Protein AF-A0A8K2A6U0-F1 (afdb_monomer_lite)

Radius of gyration: 27.04 Å; chains: 1; bounding box: 65×40×65 Å

Organism: NCBI:txid2781853

Sequence (144 aa):
MDYPYTASDVQAILGRALAQQHHNEFSEAQLGEMAQELGIGPANLEQAKCDWLAEQQEAELRRSFDRKQRQDFKSHWITYMIVNAFLVGLNIVTPDSHPWSLYPLLGWGMVVMLDAAATFKWIDHDDYQKAFKKWKKKHKRLQD

InterPro domains:
  IPR025698 2TM domain [PF13239] (63-140)

Secondary structure (DSSP, 8-state):
------HHHHHHHHHHHHHHSS-----HHHHHHHHHHTT--HHHHHHHHHHHHHHHHHHHHHHHHHHHHHHHHHHHHHHHHHHHHHHHHHHHHSTT--STTHHHHHHHHHHHHHHHHHHTTSS-SHHHHHHHHHHHHHHHTT--

Foldseek 3Di:
DDDDQDPVNVVVVVVVVQVPDPCVDDDPVNVVVVCVVVVNDPVNVVVVVVVVVVVVVVVVLLVVVVVVVVVVVVVVVVVVVVVLVVLVVVQVPDPPRDPPSVVCCVVVVVVVVVVVCVVVPVPDPPVSVVVSVVVVVVVVVVVD

pLDDT: mean 70.08, std 10.8, range [47.22, 86.81]

Structure (mmCIF, N/CA/C/O backbone):
data_AF-A0A8K2A6U0-F1
#
_entry.id   AF-A0A8K2A6U0-F1
#
loop_
_atom_site.group_PDB
_atom_site.id
_atom_site.type_symbol
_atom_site.label_atom_id
_atom_site.label_alt_id
_atom_site.label_comp_id
_atom_site.label_asym_id
_atom_site.label_entity_id
_atom_site.label_seq_id
_atom_site.pdbx_PDB_ins_code
_atom_site.Cartn_x
_atom_site.Cartn_y
_atom_site.Cartn_z
_atom_site.occupancy
_atom_site.B_iso_or_equiv
_atom_site.auth_seq_id
_atom_site.auth_comp_id
_atom_site.auth_asym_id
_atom_site.auth_atom_id
_atom_site.pdbx_PDB_model_num
ATOM 1 N N . MET A 1 1 ? -37.458 -22.691 8.674 1.00 49.22 1 MET A N 1
ATOM 2 C CA . MET A 1 1 ? -36.101 -22.811 9.239 1.00 49.22 1 MET A CA 1
ATOM 3 C C . MET A 1 1 ? -35.644 -21.401 9.543 1.00 49.22 1 MET A C 1
ATOM 5 O O . MET A 1 1 ? -35.546 -20.618 8.609 1.00 49.22 1 MET A O 1
ATOM 9 N N . ASP A 1 2 ? -35.507 -21.061 10.820 1.00 59.41 2 ASP A N 1
ATOM 10 C CA . ASP A 1 2 ? -35.029 -19.751 11.269 1.00 59.41 2 ASP A CA 1
ATOM 11 C C . ASP A 1 2 ? -33.502 -19.839 11.341 1.00 59.41 2 ASP A C 1
ATOM 13 O O . ASP A 1 2 ? -32.961 -20.564 12.177 1.00 59.41 2 ASP A O 1
ATOM 17 N N . TYR A 1 3 ? -32.810 -19.255 10.363 1.00 68.12 3 TYR A N 1
ATOM 18 C CA . TYR A 1 3 ? -31.352 -19.204 10.392 1.00 68.12 3 TYR A CA 1
ATOM 19 C C . TYR A 1 3 ? -30.947 -18.013 11.261 1.00 68.12 3 TYR A C 1
ATOM 21 O O . TYR A 1 3 ? -31.302 -16.886 10.910 1.00 68.12 3 TYR A O 1
ATOM 29 N N . PRO A 1 4 ? -30.211 -18.220 12.367 1.00 82.62 4 PRO A N 1
ATOM 30 C CA . PRO A 1 4 ? -29.736 -17.107 13.170 1.00 82.62 4 PRO A CA 1
ATOM 31 C C . PRO A 1 4 ? -28.731 -16.300 12.342 1.00 82.62 4 PRO A C 1
ATOM 33 O O . PRO A 1 4 ? -27.669 -16.804 11.976 1.00 82.62 4 PRO A O 1
ATOM 36 N N . TYR A 1 5 ? -29.072 -15.051 12.031 1.00 80.50 5 TYR A N 1
ATOM 37 C CA . TYR A 1 5 ? -28.149 -14.119 11.391 1.00 80.50 5 TYR A CA 1
ATOM 38 C C . TYR A 1 5 ? -27.072 -13.699 12.391 1.00 80.50 5 TYR A C 1
ATOM 40 O O . TYR A 1 5 ? -27.381 -13.287 13.512 1.00 80.50 5 TYR A O 1
ATOM 48 N N . THR A 1 6 ? -25.802 -13.786 11.994 1.00 85.56 6 THR A N 1
ATOM 49 C CA . THR A 1 6 ? -24.712 -13.259 12.822 1.00 85.56 6 THR A CA 1
ATOM 50 C C . THR A 1 6 ? -24.653 -11.736 12.723 1.00 85.56 6 THR A C 1
ATOM 52 O O . THR A 1 6 ? -25.104 -11.145 11.741 1.00 85.56 6 THR A O 1
ATOM 55 N N . ALA A 1 7 ? -24.047 -11.079 13.714 1.00 78.62 7 ALA A N 1
ATOM 56 C CA . ALA A 1 7 ? -23.839 -9.629 13.687 1.00 78.62 7 ALA A CA 1
ATOM 57 C C . ALA A 1 7 ? -23.116 -9.163 12.403 1.00 78.62 7 ALA A C 1
ATOM 59 O O . ALA A 1 7 ? -23.466 -8.133 11.827 1.00 78.62 7 ALA A O 1
ATOM 60 N N . SER A 1 8 ? -22.168 -9.966 11.909 1.00 81.06 8 SER A N 1
ATOM 61 C CA . SER A 1 8 ? -21.471 -9.756 10.635 1.00 81.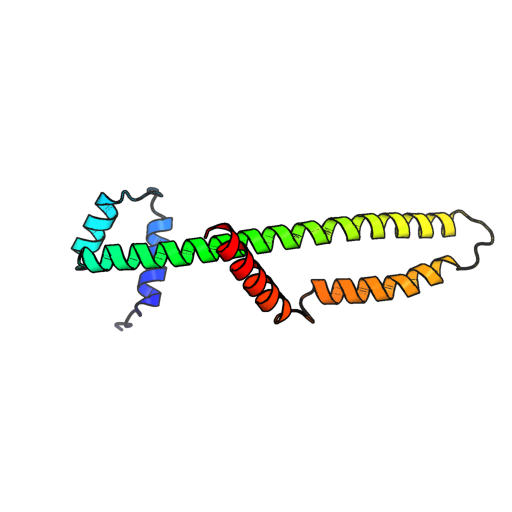06 8 SER A CA 1
ATOM 62 C C . SER A 1 8 ? -22.393 -9.830 9.415 1.00 81.06 8 SER A C 1
ATOM 64 O O . SER A 1 8 ? -22.266 -9.013 8.501 1.00 81.06 8 SER A O 1
ATOM 66 N N . ASP A 1 9 ? -23.340 -10.770 9.398 1.00 84.62 9 ASP A N 1
ATOM 67 C CA . ASP A 1 9 ? -24.291 -10.910 8.291 1.00 84.62 9 ASP A CA 1
ATOM 68 C C . ASP A 1 9 ? -25.257 -9.724 8.249 1.00 84.62 9 ASP A C 1
ATOM 70 O O . ASP A 1 9 ? -25.498 -9.156 7.183 1.00 84.62 9 ASP A O 1
ATOM 74 N N . VAL A 1 10 ? -25.753 -9.299 9.417 1.00 84.44 10 VAL A N 1
ATOM 75 C CA . VAL A 1 10 ? -26.652 -8.143 9.546 1.00 84.44 10 VAL A CA 1
ATOM 76 C C . VAL A 1 10 ? -25.976 -6.873 9.033 1.00 84.44 10 VAL A C 1
ATOM 78 O O . VAL A 1 10 ? -26.559 -6.155 8.220 1.00 84.44 10 VAL A O 1
ATOM 81 N N . GLN A 1 11 ? -24.727 -6.623 9.432 1.00 79.88 11 GLN A N 1
ATOM 82 C CA . GLN A 1 11 ? -23.966 -5.462 8.971 1.00 79.88 11 GLN A CA 1
ATOM 83 C C . GLN A 1 11 ? -23.760 -5.478 7.448 1.00 79.88 11 GLN A C 1
ATOM 85 O O . GLN A 1 11 ? -23.935 -4.453 6.788 1.00 79.88 11 GLN A O 1
ATOM 90 N N . ALA A 1 12 ? -23.418 -6.634 6.871 1.00 82.38 12 ALA A N 1
ATOM 91 C CA . ALA A 1 12 ? -23.195 -6.767 5.432 1.00 82.38 12 ALA A CA 1
ATOM 92 C C . ALA A 1 12 ? -24.481 -6.568 4.612 1.00 82.38 12 ALA A C 1
ATOM 94 O O . ALA A 1 12 ? -24.442 -5.972 3.532 1.00 82.38 12 ALA A O 1
ATOM 95 N N . ILE A 1 13 ? -25.617 -7.063 5.111 1.00 86.00 13 ILE A N 1
ATOM 96 C CA . ILE A 1 13 ? -26.927 -6.899 4.471 1.00 86.00 13 ILE A CA 1
ATOM 97 C C . ILE A 1 13 ? -27.371 -5.436 4.552 1.00 86.00 13 ILE A C 1
ATOM 99 O O . ILE A 1 13 ? -27.715 -4.852 3.523 1.00 86.00 13 ILE A O 1
ATOM 103 N N . LEU A 1 14 ? -27.293 -4.826 5.739 1.00 82.88 14 LEU A N 1
ATOM 104 C CA . LEU A 1 14 ? -27.667 -3.428 5.948 1.00 82.88 14 LEU A CA 1
ATOM 105 C C . LEU A 1 14 ? -26.788 -2.489 5.115 1.00 82.88 14 LEU A C 1
ATOM 107 O O . LEU A 1 14 ? -27.301 -1.600 4.444 1.00 82.88 14 LEU A O 1
ATOM 111 N N . GLY A 1 15 ? -25.478 -2.744 5.059 1.00 80.75 15 GLY A N 1
ATOM 112 C CA . GLY A 1 15 ? -24.553 -1.968 4.234 1.00 80.75 15 GLY A CA 1
ATOM 113 C C . GLY A 1 15 ? -24.901 -1.998 2.741 1.00 80.75 15 GLY A C 1
ATOM 114 O O . GLY A 1 15 ? -24.841 -0.966 2.075 1.00 80.75 15 GLY A O 1
ATOM 115 N N . ARG A 1 16 ? -25.319 -3.152 2.202 1.00 85.12 16 ARG A N 1
ATOM 116 C CA . ARG A 1 16 ? -25.768 -3.250 0.799 1.00 85.12 16 ARG A CA 1
ATOM 117 C C . ARG A 1 16 ? -27.109 -2.562 0.565 1.00 85.12 16 ARG A C 1
ATOM 119 O O . ARG A 1 16 ? -27.282 -1.956 -0.488 1.00 85.12 16 ARG A O 1
ATOM 126 N N . ALA A 1 17 ? -28.033 -2.652 1.520 1.00 84.00 17 ALA A N 1
ATOM 127 C CA . ALA A 1 17 ? -29.326 -1.981 1.434 1.00 84.00 17 ALA A CA 1
ATOM 128 C C . ALA A 1 17 ? -29.160 -0.454 1.415 1.00 84.00 17 ALA A C 1
ATOM 130 O O . ALA A 1 17 ? -29.718 0.209 0.545 1.00 84.00 17 ALA A O 1
ATOM 131 N N . LEU A 1 18 ? -28.313 0.087 2.298 1.00 79.94 18 LEU A N 1
ATOM 132 C CA . LEU A 1 18 ? -27.992 1.516 2.348 1.00 79.94 18 LEU A CA 1
ATOM 133 C C . LEU A 1 18 ? -27.305 1.990 1.058 1.00 79.94 18 LEU A C 1
ATOM 135 O O . LEU A 1 18 ? -27.661 3.036 0.532 1.00 79.94 18 LEU A O 1
ATOM 139 N N . ALA A 1 19 ? -26.393 1.192 0.489 1.00 77.81 19 ALA A N 1
ATOM 140 C CA . ALA A 1 19 ? -25.731 1.516 -0.779 1.00 77.81 19 ALA A CA 1
ATOM 141 C C . ALA A 1 19 ? -26.678 1.534 -1.997 1.00 77.81 19 ALA A C 1
ATOM 143 O O . ALA A 1 19 ? -26.362 2.151 -3.012 1.00 77.81 19 ALA A O 1
ATOM 144 N N . GLN A 1 20 ? -27.820 0.841 -1.925 1.00 77.38 20 GLN A N 1
ATOM 145 C CA . GLN A 1 20 ? -28.853 0.874 -2.966 1.00 77.38 20 GLN A CA 1
ATOM 146 C C . GLN A 1 20 ? -29.833 2.040 -2.801 1.00 77.38 20 GLN A C 1
ATOM 148 O O . GLN A 1 20 ? -30.537 2.381 -3.754 1.00 77.38 20 GLN A O 1
ATOM 153 N N . GLN A 1 21 ? -29.896 2.664 -1.622 1.00 71.31 21 GLN A N 1
ATOM 154 C CA . GLN A 1 21 ? -30.708 3.855 -1.430 1.00 71.31 21 GLN A CA 1
ATOM 155 C C . GLN A 1 21 ? -29.998 5.073 -2.030 1.00 71.31 21 GLN A C 1
ATOM 157 O O . GLN A 1 21 ? -28.814 5.305 -1.828 1.00 71.31 21 GLN A O 1
ATOM 162 N N . HIS A 1 22 ? -30.750 5.896 -2.761 1.00 57.22 22 HIS A N 1
ATOM 163 C CA . HIS A 1 22 ? -30.254 7.104 -3.436 1.00 57.22 22 HIS A CA 1
ATOM 164 C C . HIS A 1 22 ? -29.767 8.211 -2.467 1.00 57.22 22 HIS A C 1
ATOM 166 O O . HIS A 1 22 ? -29.322 9.267 -2.912 1.00 57.22 22 HIS A O 1
ATOM 172 N N . HIS A 1 23 ? -29.876 7.989 -1.152 1.00 60.53 23 HIS A N 1
ATOM 173 C CA . HIS A 1 23 ? -29.426 8.888 -0.093 1.00 60.53 23 HIS A CA 1
ATOM 174 C C . HIS A 1 23 ? -28.020 8.463 0.350 1.00 60.53 23 HIS A C 1
ATOM 176 O O . HIS A 1 23 ? -27.851 7.628 1.232 1.00 60.53 23 HIS A O 1
ATOM 182 N N . A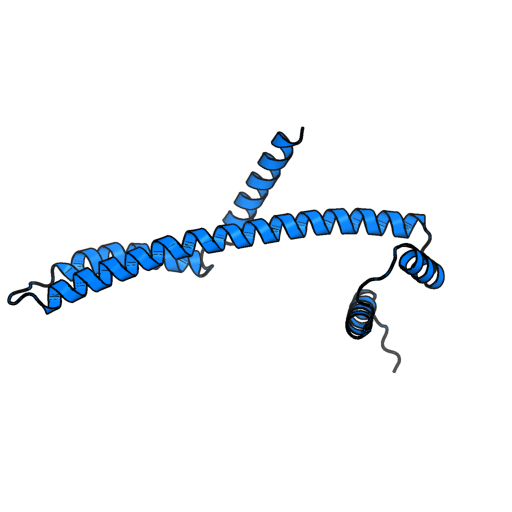SN A 1 24 ? -27.007 9.001 -0.327 1.00 60.66 24 ASN A N 1
ATOM 183 C CA . ASN A 1 24 ? -25.605 8.630 -0.114 1.00 60.66 24 ASN A CA 1
ATOM 184 C C . ASN A 1 24 ? -24.976 9.318 1.119 1.00 60.66 24 ASN A C 1
ATOM 186 O O . ASN A 1 24 ? -23.828 9.050 1.462 1.00 60.66 24 ASN A O 1
ATOM 190 N N . GLU A 1 25 ? -25.708 10.223 1.774 1.00 66.88 25 GLU A N 1
ATOM 191 C CA . GLU A 1 25 ? -25.208 11.063 2.862 1.00 66.88 25 GLU A CA 1
ATOM 192 C C . GLU A 1 25 ? -26.254 11.117 3.980 1.00 66.88 25 GLU A C 1
ATOM 194 O O . GLU A 1 25 ? -27.309 11.717 3.815 1.00 66.88 25 GLU A O 1
ATOM 199 N N . PHE A 1 26 ? -25.973 10.476 5.115 1.00 75.50 26 PHE A N 1
ATOM 200 C CA . PHE A 1 26 ? -26.799 10.592 6.318 1.00 75.50 26 PHE A CA 1
ATOM 201 C C . PHE A 1 26 ? -26.270 11.742 7.175 1.00 75.50 26 PHE A C 1
ATOM 203 O O . PHE A 1 26 ? -25.077 11.797 7.476 1.00 75.50 26 PHE A O 1
ATOM 210 N N . SER A 1 27 ? -27.149 12.657 7.581 1.00 79.88 27 SER A N 1
ATOM 211 C CA . SER A 1 27 ? -26.796 13.703 8.544 1.00 79.88 27 SER A CA 1
ATOM 212 C C . SER A 1 27 ? -26.505 13.093 9.920 1.00 79.88 27 SER A C 1
ATOM 214 O O . SER A 1 27 ? -27.085 12.067 10.279 1.00 79.88 27 SER A O 1
ATOM 216 N N . GLU A 1 28 ? -25.662 13.739 10.735 1.00 79.75 28 GLU A N 1
ATOM 217 C CA . GLU A 1 28 ? -25.383 13.273 12.105 1.00 79.75 28 GLU A CA 1
ATOM 218 C C . GLU A 1 28 ? -26.654 13.145 12.951 1.00 79.75 28 GLU A C 1
ATOM 220 O O . GLU A 1 28 ? -26.766 12.226 13.760 1.00 79.75 28 GLU A O 1
ATOM 225 N N . ALA A 1 29 ? -27.636 14.020 12.716 1.00 80.69 29 ALA A N 1
ATOM 226 C CA . ALA A 1 29 ? -28.938 13.937 13.366 1.00 80.69 29 ALA A CA 1
ATOM 227 C C . ALA A 1 29 ? -29.656 12.619 13.025 1.00 80.69 29 ALA A C 1
ATOM 229 O O . ALA A 1 29 ? -30.080 11.905 13.927 1.00 80.69 29 ALA A O 1
ATOM 230 N N . GLN A 1 30 ? -29.692 12.244 11.743 1.00 81.38 30 GLN A N 1
ATOM 231 C CA . GLN A 1 30 ? -30.339 11.012 11.277 1.00 81.38 30 GLN A CA 1
ATOM 232 C C . GLN A 1 30 ? -29.605 9.761 11.771 1.00 81.38 30 GLN A C 1
ATOM 234 O O . GLN A 1 30 ? -30.234 8.759 12.099 1.00 81.38 30 GLN A O 1
ATOM 239 N N . LEU A 1 31 ? -28.270 9.812 11.852 1.00 83.69 31 LEU A N 1
ATOM 240 C CA . LEU A 1 31 ? -27.472 8.730 12.429 1.00 83.69 31 LEU A CA 1
ATOM 241 C C . LEU A 1 31 ? -27.799 8.521 13.915 1.00 83.69 31 LEU A C 1
ATOM 243 O O . LEU A 1 31 ? -27.919 7.381 14.362 1.00 83.69 31 LEU A O 1
ATOM 247 N N . GLY A 1 32 ? -27.980 9.615 14.659 1.00 84.38 32 GLY A N 1
ATOM 248 C CA . GLY A 1 32 ? -28.427 9.583 16.049 1.00 84.38 32 GLY A CA 1
ATOM 249 C C . GLY A 1 32 ? -29.837 9.016 16.210 1.00 84.38 32 GLY A C 1
ATOM 250 O O . GLY A 1 32 ? -30.060 8.199 17.100 1.00 84.38 32 GLY A O 1
ATOM 251 N N . GLU A 1 33 ? -30.767 9.397 15.333 1.00 84.56 33 GLU A N 1
ATOM 252 C CA . GLU A 1 33 ? -32.142 8.879 15.331 1.00 84.56 33 GLU A CA 1
ATOM 253 C C . GLU A 1 33 ? -32.174 7.367 15.058 1.00 84.56 33 GLU A C 1
ATOM 255 O O . GLU A 1 33 ? -32.746 6.616 15.846 1.00 84.56 33 GLU A O 1
ATOM 260 N N . MET A 1 34 ? -31.462 6.891 14.029 1.00 84.56 34 MET A N 1
ATOM 261 C CA . MET A 1 34 ? -31.352 5.456 13.727 1.00 84.56 34 MET A CA 1
ATOM 262 C C . MET A 1 34 ? -30.699 4.670 14.873 1.00 84.56 34 MET A C 1
ATOM 264 O O . MET A 1 34 ? -31.126 3.564 15.204 1.00 84.56 34 MET A O 1
ATOM 268 N N . ALA A 1 35 ? -29.665 5.231 15.506 1.00 84.50 35 ALA A N 1
ATOM 269 C CA . ALA A 1 35 ? -29.024 4.609 16.661 1.00 84.50 35 ALA A CA 1
ATOM 270 C C . ALA A 1 35 ? -29.999 4.474 17.840 1.00 84.50 35 ALA A C 1
ATOM 272 O O . ALA A 1 35 ? -30.048 3.418 18.470 1.00 84.50 35 ALA A O 1
ATOM 273 N N . GLN A 1 36 ? -30.815 5.499 18.099 1.00 86.38 36 GLN A N 1
ATOM 274 C CA . GLN A 1 36 ? -31.848 5.452 19.134 1.00 86.38 36 GLN A CA 1
ATOM 275 C C . GLN A 1 36 ? -32.932 4.412 18.826 1.00 86.38 36 GLN A C 1
ATOM 277 O O . GLN A 1 36 ? -33.315 3.670 19.730 1.00 86.38 36 GLN A O 1
ATOM 282 N N . GLU A 1 37 ? -33.378 4.295 17.570 1.00 85.88 37 GLU A N 1
ATOM 283 C CA . GLU A 1 37 ? -34.340 3.264 17.142 1.00 85.88 37 GLU A CA 1
ATOM 284 C C . GLU A 1 37 ? -33.799 1.840 17.330 1.00 85.88 37 GLU A C 1
ATOM 286 O O . GLU A 1 37 ? -34.539 0.927 17.698 1.00 85.88 37 GLU A O 1
ATOM 291 N N . LEU A 1 38 ? -32.492 1.654 17.137 1.00 84.19 38 LEU A N 1
ATOM 292 C CA . LEU A 1 38 ? -31.796 0.385 17.364 1.00 84.19 38 LEU A CA 1
ATOM 293 C C . LEU A 1 38 ? -31.436 0.141 18.843 1.00 84.19 38 LEU A C 1
ATOM 295 O O . LEU A 1 38 ? -30.826 -0.878 19.166 1.00 84.19 38 LEU A O 1
ATOM 299 N N . GLY A 1 39 ? -31.797 1.057 19.749 1.00 83.62 39 GLY A N 1
ATOM 300 C CA . GLY A 1 39 ? -31.494 0.965 21.180 1.00 83.62 39 GLY A CA 1
ATOM 301 C C . GLY A 1 39 ? -30.023 1.222 21.535 1.00 83.62 39 GLY A C 1
ATOM 302 O O . GLY A 1 39 ? -29.578 0.874 22.629 1.00 83.62 39 GLY A O 1
ATOM 303 N N . ILE A 1 40 ? -29.252 1.823 20.628 1.00 85.44 40 ILE A N 1
ATOM 304 C CA . ILE A 1 40 ? -27.854 2.204 20.837 1.00 85.44 40 ILE A CA 1
ATOM 305 C C . ILE A 1 40 ? -27.830 3.570 21.533 1.00 85.44 40 ILE A C 1
ATOM 307 O O . ILE A 1 40 ? -28.228 4.588 20.970 1.00 85.44 40 ILE A O 1
ATOM 311 N N . GLY A 1 41 ? -27.357 3.601 22.780 1.00 86.81 41 GLY A N 1
ATOM 312 C CA . GLY A 1 41 ? -27.255 4.842 23.550 1.00 86.81 41 GLY A CA 1
ATOM 313 C C . GLY A 1 41 ? -26.264 5.851 22.940 1.00 86.81 41 GLY A C 1
ATOM 314 O O . GLY A 1 41 ? -25.283 5.443 22.313 1.00 86.81 41 GLY A O 1
ATOM 315 N N . PRO A 1 42 ? -26.449 7.165 23.183 1.00 81.31 42 PRO A N 1
ATOM 316 C CA . PRO A 1 42 ? -25.612 8.218 22.596 1.00 81.31 42 PRO A CA 1
ATOM 317 C C . PRO A 1 42 ? -24.128 8.079 22.964 1.00 81.31 42 PRO A C 1
ATOM 319 O O . PRO A 1 42 ? -23.262 8.359 22.144 1.00 81.31 42 PRO A O 1
ATOM 322 N N . ALA A 1 43 ? -23.819 7.570 24.161 1.00 85.12 43 ALA A N 1
ATOM 323 C CA . ALA A 1 43 ? -22.442 7.306 24.580 1.00 85.12 43 ALA A CA 1
ATOM 324 C C . ALA A 1 43 ? -21.760 6.206 23.739 1.00 85.12 43 ALA A C 1
ATOM 326 O O . ALA A 1 43 ? -20.595 6.348 23.375 1.00 85.12 43 ALA A O 1
ATOM 327 N N . ASN A 1 44 ? -22.487 5.139 23.384 1.00 84.94 44 ASN A N 1
ATOM 328 C CA . ASN A 1 44 ? -21.950 4.065 22.543 1.00 84.94 44 ASN A CA 1
ATOM 329 C C . ASN A 1 44 ? -21.790 4.515 21.088 1.00 84.94 44 ASN A C 1
ATOM 331 O O . ASN A 1 44 ? -20.841 4.097 20.429 1.00 84.94 44 ASN A O 1
ATOM 335 N N . LEU A 1 45 ? -22.693 5.368 20.595 1.00 85.31 45 LEU A N 1
ATOM 336 C CA . LEU A 1 45 ? -22.597 5.937 19.252 1.00 85.31 45 LEU A CA 1
ATOM 337 C C . LEU A 1 45 ? -21.354 6.827 19.108 1.00 85.31 45 LEU A C 1
ATOM 339 O O . LEU A 1 45 ? -20.597 6.671 18.152 1.00 85.31 45 LEU A O 1
ATOM 343 N N . GLU A 1 46 ? -21.106 7.706 20.081 1.00 85.38 46 GLU A N 1
ATOM 344 C CA . GLU A 1 46 ? -19.926 8.579 20.090 1.00 85.38 46 GLU A CA 1
ATOM 345 C C . GLU A 1 46 ? -18.619 7.785 20.205 1.00 85.38 46 GLU A C 1
ATOM 347 O O . GLU A 1 46 ? -17.638 8.097 19.525 1.00 85.38 46 GLU A O 1
ATOM 352 N N . GLN A 1 47 ? -18.608 6.720 21.014 1.00 85.56 47 GLN A N 1
ATOM 353 C CA . GLN A 1 47 ? -17.453 5.831 21.112 1.00 85.56 47 GLN A CA 1
ATOM 354 C C . GLN A 1 47 ? -17.194 5.101 19.785 1.00 85.56 47 GLN A C 1
ATOM 356 O O . GLN A 1 47 ? -16.073 5.131 19.283 1.00 85.56 47 GLN A O 1
ATOM 361 N N . ALA A 1 48 ? -18.233 4.534 19.165 1.00 85.38 48 ALA A N 1
ATOM 362 C CA . ALA A 1 48 ? -18.117 3.871 17.867 1.00 85.38 48 ALA A CA 1
ATOM 363 C C . ALA A 1 48 ? -17.651 4.832 16.758 1.00 85.38 48 ALA A C 1
ATOM 365 O O . ALA A 1 48 ? -16.861 4.447 15.899 1.00 85.38 48 ALA A O 1
ATOM 366 N N . LYS A 1 49 ? -18.092 6.095 16.791 1.00 84.50 49 LYS A N 1
ATOM 367 C CA . LYS A 1 49 ? -17.637 7.147 15.871 1.00 84.50 49 LYS A CA 1
ATOM 368 C C . LYS A 1 49 ? -16.157 7.476 16.073 1.00 84.50 49 LYS A C 1
ATOM 370 O O . LYS A 1 49 ? -15.427 7.589 15.089 1.00 84.50 49 LYS A O 1
ATOM 375 N N . CYS A 1 50 ? -15.709 7.607 17.324 1.00 85.75 50 CYS A N 1
ATOM 376 C CA . CYS A 1 50 ? -14.296 7.812 17.653 1.00 85.75 50 CYS A CA 1
ATOM 377 C C . CYS A 1 50 ? -13.421 6.655 17.154 1.00 85.75 50 CYS A C 1
ATOM 379 O O . CYS A 1 50 ? -12.403 6.898 16.502 1.00 85.75 50 CYS A O 1
ATOM 381 N N . ASP A 1 51 ? -13.839 5.414 17.408 1.00 85.00 51 ASP A N 1
ATOM 382 C CA . ASP A 1 51 ? -13.123 4.217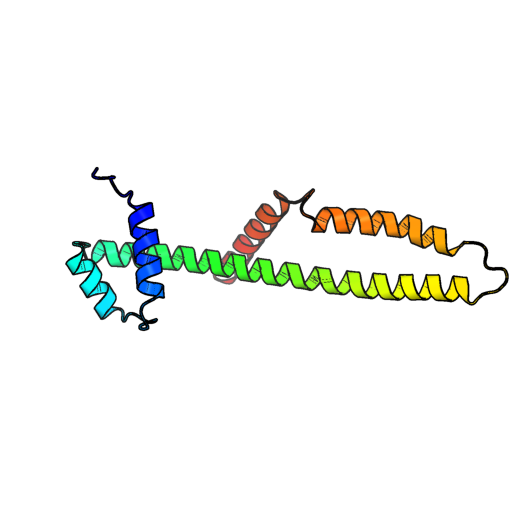 16.963 1.00 85.00 51 ASP A CA 1
ATOM 383 C C . ASP A 1 51 ? -13.085 4.135 15.425 1.00 85.00 51 ASP A C 1
ATOM 385 O O . ASP A 1 51 ? -12.023 3.939 14.832 1.00 85.00 51 ASP A O 1
ATOM 389 N N . TRP A 1 52 ? -14.210 4.407 14.756 1.00 83.38 52 TRP A N 1
ATOM 390 C CA . TRP A 1 52 ? -14.292 4.429 13.294 1.00 83.38 52 TRP A CA 1
ATOM 391 C C . TRP A 1 52 ? -13.409 5.512 12.659 1.00 83.38 52 TRP A C 1
ATOM 393 O O . TRP A 1 52 ? -12.735 5.258 11.660 1.00 83.38 52 TRP A O 1
ATOM 403 N N . LEU A 1 53 ? -13.366 6.718 13.237 1.00 80.81 53 LEU A N 1
ATOM 404 C CA . LEU A 1 53 ? -12.481 7.797 12.784 1.00 80.81 53 LEU A CA 1
ATOM 405 C C . LEU A 1 53 ? -11.005 7.405 12.920 1.00 80.81 53 LEU A C 1
ATOM 407 O O . LEU A 1 53 ? -10.211 7.686 12.017 1.00 80.81 53 LEU A O 1
ATOM 411 N N . ALA A 1 54 ? -10.640 6.740 14.018 1.00 79.06 54 ALA A N 1
ATOM 412 C CA . ALA A 1 54 ? -9.287 6.238 14.224 1.00 79.06 54 ALA A CA 1
ATOM 413 C C . ALA A 1 54 ? -8.914 5.182 13.168 1.00 79.06 54 ALA A C 1
ATOM 415 O O . ALA A 1 54 ? -7.839 5.260 12.567 1.00 79.06 54 ALA A O 1
ATOM 416 N N . GLU A 1 55 ? -9.817 4.244 12.877 1.00 77.81 55 GLU A N 1
ATOM 417 C CA . GLU A 1 55 ? -9.621 3.229 11.836 1.00 77.81 55 GLU A CA 1
ATOM 418 C C . GLU A 1 55 ? -9.536 3.834 10.427 1.00 77.81 55 GLU A C 1
ATOM 420 O O . GLU A 1 55 ? -8.677 3.439 9.631 1.00 77.81 55 GLU A O 1
ATOM 425 N N . GLN A 1 56 ? -10.378 4.822 10.114 1.00 77.88 56 GLN A N 1
ATOM 426 C CA . GLN A 1 56 ? -10.377 5.511 8.822 1.00 77.88 56 GLN A CA 1
ATOM 427 C C . GLN A 1 56 ? -9.071 6.255 8.568 1.00 77.88 56 GLN A C 1
ATOM 429 O O . GLN A 1 56 ? -8.496 6.124 7.485 1.00 77.88 56 GLN A O 1
ATOM 434 N N . GLN A 1 57 ? -8.548 6.968 9.568 1.00 72.75 57 GLN A N 1
ATOM 435 C CA . GLN A 1 57 ? -7.243 7.617 9.452 1.00 72.75 57 GLN A CA 1
ATOM 436 C C . GLN A 1 57 ? -6.146 6.588 9.158 1.00 72.75 57 GLN A C 1
ATOM 438 O O . GLN A 1 57 ? -5.333 6.783 8.253 1.00 72.75 57 GLN A O 1
ATOM 443 N N . GLU A 1 58 ? -6.137 5.446 9.851 1.00 72.56 58 GLU A N 1
ATOM 444 C CA . GLU A 1 58 ? -5.167 4.387 9.566 1.00 72.56 58 GLU A CA 1
ATOM 445 C C . GLU A 1 58 ? -5.324 3.789 8.161 1.00 72.56 58 GLU A C 1
ATOM 447 O O . GLU A 1 58 ? -4.321 3.525 7.486 1.00 72.56 58 GLU A O 1
ATOM 452 N N . ALA A 1 59 ? -6.558 3.590 7.696 1.00 72.62 59 ALA A N 1
ATOM 453 C CA . ALA A 1 59 ? -6.850 3.069 6.366 1.00 72.62 59 ALA A CA 1
ATOM 454 C C . ALA A 1 59 ? -6.422 4.043 5.256 1.00 72.62 59 ALA A C 1
ATOM 456 O O . ALA A 1 59 ? -5.850 3.620 4.247 1.00 72.62 59 ALA A O 1
ATOM 457 N N . GLU A 1 60 ? -6.631 5.346 5.437 1.00 69.69 60 GLU A N 1
ATOM 458 C CA . GLU A 1 60 ? -6.169 6.383 4.511 1.00 69.69 60 GLU A CA 1
ATOM 459 C C . GLU A 1 60 ? -4.641 6.499 4.481 1.00 69.69 60 GLU A C 1
ATOM 461 O O . GLU A 1 60 ? -4.037 6.577 3.402 1.00 69.69 60 GLU A O 1
ATOM 466 N N . LEU A 1 61 ? -3.993 6.419 5.647 1.00 67.25 61 LEU A N 1
ATOM 467 C CA . LEU A 1 61 ? -2.535 6.346 5.764 1.00 67.25 61 LEU A CA 1
ATOM 468 C C . LEU A 1 61 ? -1.976 5.134 4.996 1.00 67.25 61 LEU A C 1
ATOM 470 O O . LEU A 1 61 ? -0.983 5.256 4.278 1.00 67.25 61 LEU A O 1
ATOM 474 N N . ARG A 1 62 ? -2.634 3.971 5.074 1.00 66.19 62 ARG A N 1
ATOM 475 C CA . ARG A 1 62 ? -2.256 2.782 4.287 1.00 66.19 62 ARG A CA 1
ATOM 476 C C . ARG A 1 62 ? -2.463 2.995 2.784 1.00 66.19 62 ARG A C 1
ATOM 478 O O . ARG A 1 62 ? -1.548 2.755 2.002 1.00 66.19 62 ARG A O 1
ATOM 485 N N . ARG A 1 63 ? -3.622 3.521 2.368 1.00 63.69 63 ARG A N 1
ATOM 486 C CA . ARG A 1 63 ? -3.945 3.764 0.945 1.00 63.69 63 ARG A CA 1
ATOM 487 C C . ARG A 1 63 ? -3.017 4.787 0.284 1.00 63.69 63 ARG A C 1
ATOM 489 O O . ARG A 1 63 ? -2.726 4.679 -0.908 1.00 63.69 63 ARG A O 1
ATOM 496 N N . SER A 1 64 ? -2.588 5.812 1.019 1.00 60.31 64 SER A N 1
ATOM 497 C CA . SER A 1 64 ? -1.639 6.814 0.514 1.00 60.31 64 SER A CA 1
ATOM 498 C C . SER A 1 64 ? -0.229 6.236 0.355 1.00 60.31 64 SER A C 1
ATOM 500 O O . SER A 1 64 ? 0.433 6.517 -0.647 1.00 60.31 64 SER A O 1
ATOM 502 N N . PHE A 1 65 ? 0.194 5.359 1.269 1.00 61.03 65 PHE A N 1
ATOM 503 C CA . PHE A 1 65 ? 1.447 4.611 1.156 1.00 61.03 65 PHE A CA 1
ATOM 504 C C . PHE A 1 65 ? 1.449 3.652 -0.051 1.00 61.03 65 PHE A C 1
ATOM 506 O O . PHE A 1 65 ? 2.394 3.663 -0.844 1.00 61.03 65 PHE A O 1
ATOM 513 N N . ASP A 1 66 ? 0.355 2.913 -0.262 1.00 59.53 66 ASP A N 1
ATOM 514 C CA . ASP A 1 66 ? 0.183 2.002 -1.406 1.00 59.53 66 ASP A CA 1
ATOM 515 C C . ASP A 1 66 ? 0.277 2.712 -2.765 1.00 59.53 66 ASP A C 1
ATOM 517 O O . ASP A 1 66 ? 0.869 2.200 -3.722 1.00 59.53 66 ASP A O 1
ATOM 521 N N . ARG A 1 67 ? -0.299 3.917 -2.871 1.00 57.06 67 ARG A N 1
ATOM 522 C CA . ARG A 1 67 ? -0.254 4.715 -4.106 1.00 57.06 67 ARG A CA 1
ATOM 523 C C . ARG A 1 67 ? 1.157 5.184 -4.442 1.00 57.06 67 ARG A C 1
ATOM 525 O O . ARG A 1 67 ? 1.526 5.186 -5.615 1.00 57.06 67 ARG A O 1
ATOM 532 N N . LYS A 1 68 ? 1.934 5.554 -3.424 1.00 55.53 68 LYS A N 1
ATOM 533 C CA . LYS A 1 68 ? 3.281 6.101 -3.597 1.00 55.53 68 LYS A CA 1
ATOM 534 C C . LYS A 1 68 ? 4.271 5.029 -4.054 1.00 55.53 68 LYS A C 1
ATOM 536 O O . LYS A 1 68 ? 5.007 5.259 -5.005 1.00 55.53 68 LYS A O 1
ATOM 541 N N . GLN A 1 69 ? 4.190 3.821 -3.493 1.00 56.62 69 GLN A N 1
ATOM 542 C CA . GLN A 1 69 ? 5.033 2.702 -3.936 1.00 56.62 69 GLN A CA 1
ATOM 543 C C . GLN A 1 69 ? 4.782 2.281 -5.392 1.00 56.62 69 GLN A C 1
ATOM 545 O O . GLN A 1 69 ? 5.712 1.911 -6.103 1.00 56.62 69 GLN A O 1
ATOM 550 N N . ARG A 1 70 ? 3.539 2.366 -5.884 1.00 53.22 70 ARG A N 1
ATOM 551 C CA . ARG A 1 70 ? 3.220 1.968 -7.267 1.00 53.22 70 ARG A CA 1
ATOM 552 C C . ARG A 1 70 ? 3.765 2.912 -8.342 1.00 53.22 70 ARG A C 1
ATOM 554 O O . ARG A 1 70 ? 3.864 2.489 -9.494 1.00 53.22 70 ARG A O 1
ATOM 561 N N . GLN A 1 71 ? 4.059 4.171 -8.014 1.00 50.03 71 GLN A N 1
ATOM 562 C CA . GLN A 1 71 ? 4.542 5.145 -8.999 1.00 50.03 71 GLN A CA 1
ATOM 563 C C . GLN A 1 71 ? 6.049 5.034 -9.244 1.00 50.03 71 GLN A C 1
ATOM 565 O O . GLN A 1 71 ? 6.461 5.071 -10.405 1.00 50.03 71 GLN A O 1
ATOM 570 N N . ASP A 1 72 ? 6.849 4.794 -8.204 1.00 52.94 72 ASP A N 1
ATOM 571 C CA . ASP A 1 72 ? 8.310 4.708 -8.343 1.00 52.94 72 ASP A CA 1
ATOM 572 C C . ASP A 1 72 ? 8.761 3.479 -9.161 1.00 52.94 72 ASP A C 1
ATOM 574 O O . ASP A 1 72 ? 9.751 3.541 -9.896 1.00 52.94 72 ASP A O 1
ATOM 578 N N . PHE A 1 73 ? 7.968 2.400 -9.151 1.00 52.12 73 PHE A N 1
ATOM 579 C CA . PHE A 1 73 ? 8.236 1.181 -9.927 1.00 52.12 73 PHE A CA 1
ATOM 580 C C . PHE A 1 73 ? 8.071 1.342 -11.448 1.00 52.12 73 PHE A C 1
ATOM 582 O O . PHE A 1 73 ? 8.755 0.672 -12.221 1.00 52.12 73 PHE A O 1
ATOM 589 N N . LYS A 1 74 ? 7.191 2.234 -11.926 1.00 52.84 74 LYS A N 1
ATOM 590 C CA . LYS A 1 74 ? 6.925 2.358 -13.374 1.00 52.84 74 LYS A CA 1
ATOM 591 C C . LYS A 1 74 ? 8.020 3.109 -14.126 1.00 52.84 74 LYS A C 1
ATOM 593 O O . LYS A 1 74 ? 8.253 2.824 -15.300 1.00 52.84 74 LYS A O 1
ATOM 598 N N . SER A 1 75 ? 8.689 4.054 -13.470 1.00 51.84 75 SER A N 1
ATOM 599 C CA . SER A 1 75 ? 9.646 4.931 -14.151 1.00 51.84 75 SER A CA 1
ATOM 600 C C . SER A 1 75 ? 10.956 4.222 -14.511 1.00 51.84 75 SER A C 1
ATOM 602 O O . SER A 1 75 ? 11.563 4.552 -15.526 1.00 51.84 75 SER A O 1
ATOM 604 N N . HIS A 1 76 ? 11.380 3.226 -13.727 1.00 58.72 76 HIS A N 1
ATOM 605 C CA . HIS A 1 76 ? 12.612 2.475 -14.002 1.00 58.72 76 HIS A CA 1
ATOM 606 C C . HIS A 1 76 ? 12.429 1.436 -15.121 1.00 58.72 76 HIS A C 1
ATOM 608 O O . HIS A 1 76 ? 13.312 1.262 -15.961 1.00 58.72 76 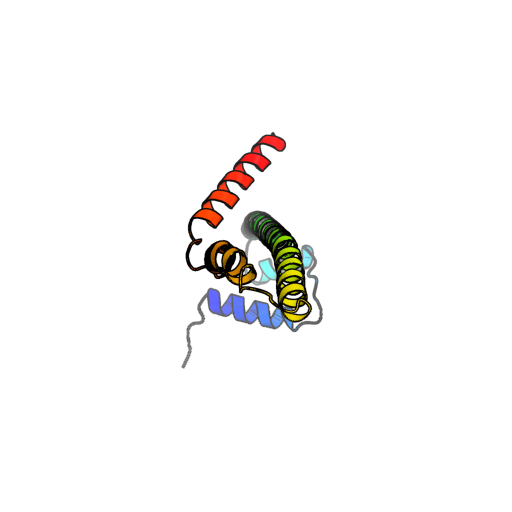HIS A O 1
ATOM 614 N N . TRP A 1 77 ? 11.247 0.820 -15.206 1.00 61.16 77 TRP A N 1
ATOM 615 C CA . TRP A 1 77 ? 10.933 -0.202 -16.209 1.00 61.16 77 TRP A CA 1
ATOM 616 C C . TRP A 1 77 ? 10.860 0.332 -17.644 1.00 61.16 77 TRP A C 1
ATOM 618 O O . TRP A 1 77 ? 11.311 -0.334 -18.574 1.00 61.16 77 TRP A O 1
ATOM 628 N N . ILE A 1 78 ? 10.326 1.541 -17.842 1.00 60.84 78 ILE A N 1
ATOM 629 C CA . ILE A 1 78 ? 10.184 2.136 -19.183 1.00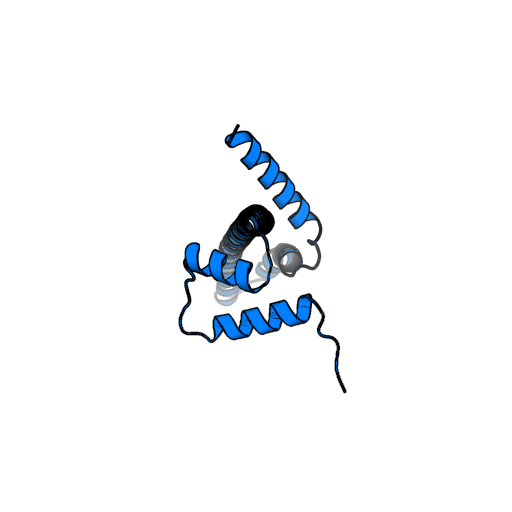 60.84 78 ILE A CA 1
ATOM 630 C C . ILE A 1 78 ? 11.557 2.473 -19.772 1.00 60.84 78 ILE A C 1
ATOM 632 O O . ILE A 1 78 ? 11.847 2.099 -20.908 1.00 60.84 78 ILE A O 1
ATOM 636 N N . THR A 1 79 ? 12.429 3.113 -18.989 1.00 63.25 79 THR A N 1
ATOM 637 C CA . THR A 1 79 ? 13.796 3.443 -19.419 1.00 63.25 79 THR A CA 1
ATOM 638 C C . THR A 1 79 ? 14.589 2.180 -19.750 1.00 63.25 79 THR A C 1
ATOM 640 O O . THR A 1 79 ? 15.276 2.136 -20.768 1.00 63.25 79 THR A O 1
ATOM 643 N N . TYR A 1 80 ? 14.434 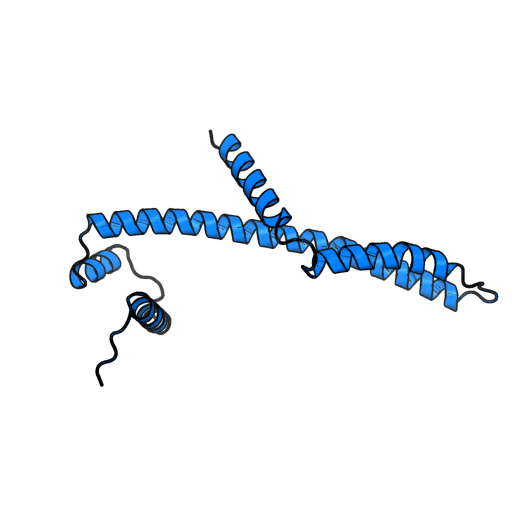1.118 -18.952 1.00 64.81 80 TYR A N 1
ATOM 644 C CA . TYR A 1 80 ? 15.062 -0.175 -19.222 1.00 64.81 80 TYR A CA 1
ATOM 645 C C . TYR A 1 80 ? 14.603 -0.783 -20.553 1.00 64.81 80 TYR A C 1
ATOM 647 O O . TYR A 1 80 ? 15.431 -1.241 -21.345 1.00 64.81 80 TYR A O 1
ATOM 655 N N . MET A 1 81 ? 13.292 -0.766 -20.816 1.00 68.31 81 MET A N 1
ATOM 656 C CA . MET A 1 81 ? 12.733 -1.321 -22.048 1.00 68.31 81 MET A CA 1
ATOM 657 C C . MET A 1 81 ? 13.209 -0.546 -23.283 1.00 68.31 81 MET A C 1
ATOM 659 O O . MET A 1 81 ? 13.571 -1.161 -24.283 1.00 68.31 81 MET A O 1
ATOM 663 N N . ILE A 1 82 ? 13.278 0.788 -23.198 1.00 71.25 82 ILE A N 1
ATOM 664 C CA . ILE A 1 82 ? 13.744 1.654 -24.292 1.00 71.25 82 ILE A CA 1
ATOM 665 C C . ILE A 1 82 ? 15.222 1.397 -24.604 1.00 71.25 82 ILE A C 1
ATOM 667 O O . ILE A 1 82 ? 15.577 1.224 -25.769 1.00 71.25 82 ILE A O 1
ATOM 671 N N . VAL A 1 83 ? 16.085 1.325 -23.584 1.00 72.12 83 VAL A N 1
ATOM 672 C CA . VAL A 1 83 ? 17.526 1.085 -23.778 1.00 72.12 83 VAL A CA 1
ATOM 673 C C . VAL A 1 83 ? 17.781 -0.307 -24.361 1.00 72.12 83 VAL A C 1
ATOM 675 O O . VAL A 1 83 ? 18.573 -0.441 -25.292 1.00 72.12 83 VAL A O 1
ATOM 678 N N . ASN A 1 84 ? 17.077 -1.338 -23.882 1.00 69.44 84 ASN A N 1
ATOM 679 C CA . ASN A 1 84 ? 17.202 -2.691 -24.434 1.00 69.44 84 ASN A CA 1
ATOM 680 C C . ASN A 1 84 ? 16.684 -2.776 -25.873 1.00 69.44 84 ASN A C 1
ATOM 682 O O . ASN A 1 84 ? 17.359 -3.351 -26.725 1.00 69.44 84 ASN A O 1
ATOM 686 N N . ALA A 1 85 ? 15.533 -2.166 -26.171 1.00 70.88 85 ALA A N 1
ATOM 687 C CA . ALA A 1 85 ? 15.007 -2.102 -27.532 1.00 70.88 85 ALA A CA 1
ATOM 688 C C . ALA A 1 85 ? 15.981 -1.382 -28.481 1.00 70.88 85 ALA A C 1
ATOM 690 O O . ALA A 1 85 ? 16.192 -1.832 -29.607 1.00 70.88 85 ALA A O 1
ATOM 691 N N . PHE A 1 86 ? 16.630 -0.312 -28.009 1.00 75.19 86 PHE A N 1
ATOM 692 C CA . PHE A 1 86 ? 17.647 0.416 -28.765 1.00 75.19 86 PHE A CA 1
ATOM 693 C C . PHE A 1 86 ? 18.904 -0.431 -29.033 1.00 75.19 86 PHE A C 1
ATOM 695 O O . PHE A 1 86 ? 19.379 -0.476 -30.168 1.00 75.19 86 PHE A O 1
ATOM 702 N N . LEU A 1 87 ? 19.414 -1.157 -28.028 1.00 72.94 87 LEU A N 1
ATOM 703 C CA . LEU A 1 87 ? 20.569 -2.055 -28.184 1.00 72.94 87 LEU A CA 1
ATOM 704 C C . LEU A 1 87 ? 20.286 -3.214 -29.150 1.00 72.94 87 LEU A C 1
ATOM 706 O O . LEU A 1 87 ? 21.128 -3.533 -29.990 1.00 72.94 87 LEU A O 1
ATOM 710 N N . VAL A 1 88 ? 19.105 -3.832 -29.048 1.00 69.88 88 VAL A N 1
ATOM 711 C CA . VAL A 1 88 ? 18.680 -4.906 -29.959 1.00 69.88 88 VAL A CA 1
ATOM 712 C C . VAL A 1 88 ? 18.528 -4.370 -31.384 1.00 69.88 88 VAL A C 1
ATOM 714 O O . VAL A 1 88 ? 18.994 -5.009 -32.326 1.00 69.88 88 VAL A O 1
ATOM 717 N N . GLY A 1 89 ? 17.954 -3.173 -31.552 1.00 73.44 89 GLY A N 1
ATOM 718 C CA . GLY A 1 89 ? 17.853 -2.509 -32.854 1.00 73.44 89 GLY A CA 1
ATOM 719 C C . GLY A 1 89 ? 19.219 -2.263 -33.505 1.00 73.44 89 GLY A C 1
ATOM 720 O O . GLY A 1 89 ? 19.407 -2.589 -34.676 1.00 73.44 89 GLY A O 1
ATOM 721 N N . LEU A 1 90 ? 20.201 -1.773 -32.741 1.00 71.12 90 LEU A N 1
ATOM 722 C CA . LEU A 1 90 ? 21.579 -1.582 -33.218 1.00 71.12 90 LEU A CA 1
ATOM 723 C C . LEU A 1 90 ? 22.251 -2.891 -33.648 1.00 71.12 90 LEU A C 1
ATOM 725 O O . LEU A 1 90 ? 22.968 -2.915 -34.648 1.00 71.12 90 LEU A O 1
ATOM 729 N N . ASN A 1 91 ? 21.997 -3.981 -32.922 1.00 71.44 91 ASN A N 1
ATOM 730 C CA . ASN A 1 91 ? 22.534 -5.303 -33.246 1.00 71.44 91 ASN A CA 1
ATOM 731 C C . ASN A 1 91 ? 22.001 -5.843 -34.585 1.00 71.44 91 ASN A C 1
ATOM 733 O O . ASN A 1 91 ? 22.715 -6.555 -35.278 1.00 71.44 91 ASN A O 1
ATOM 737 N N . ILE A 1 92 ? 20.762 -5.500 -34.957 1.00 69.94 92 ILE A N 1
ATOM 738 C CA . ILE A 1 92 ? 20.144 -5.917 -36.229 1.00 69.94 92 ILE A CA 1
ATOM 739 C C . ILE A 1 92 ? 20.621 -5.042 -37.400 1.00 69.94 92 ILE A C 1
ATOM 741 O O . ILE A 1 92 ? 20.781 -5.537 -38.512 1.00 69.94 92 ILE A O 1
ATOM 745 N N . VAL A 1 93 ? 20.852 -3.747 -37.164 1.00 74.50 93 VAL A N 1
ATOM 746 C CA . VAL A 1 93 ? 21.263 -2.788 -38.209 1.00 74.50 93 VAL A CA 1
ATOM 747 C C . VAL A 1 93 ? 22.751 -2.908 -38.571 1.00 74.50 93 VAL A C 1
ATOM 749 O O . VAL A 1 93 ? 23.147 -2.478 -39.652 1.00 74.50 93 VAL A O 1
ATOM 752 N N . THR A 1 94 ? 23.579 -3.502 -37.706 1.00 71.75 94 THR A N 1
ATOM 753 C CA . THR A 1 94 ? 25.037 -3.588 -37.902 1.00 71.75 94 THR A CA 1
ATOM 754 C C . THR A 1 94 ? 25.432 -4.892 -38.625 1.00 71.75 94 THR A C 1
ATOM 756 O O . THR A 1 94 ? 25.282 -5.968 -38.042 1.00 71.75 94 THR A O 1
ATOM 759 N N . PRO A 1 95 ? 25.972 -4.849 -39.860 1.00 53.53 95 PRO A N 1
ATOM 760 C CA . PRO A 1 95 ? 26.570 -6.020 -40.511 1.00 53.53 95 PRO A CA 1
ATOM 761 C C . PRO A 1 95 ? 27.859 -6.421 -39.765 1.00 53.53 95 PRO A C 1
ATOM 763 O O . PRO A 1 95 ? 28.573 -5.538 -39.300 1.00 53.53 95 PRO A O 1
ATOM 766 N N . ASP A 1 96 ? 28.145 -7.721 -39.618 1.00 64.81 96 ASP A N 1
ATOM 767 C CA . ASP A 1 96 ? 29.237 -8.289 -38.782 1.00 64.81 96 ASP A CA 1
ATOM 768 C C . ASP A 1 96 ? 29.066 -8.171 -37.250 1.00 64.81 96 ASP A C 1
ATOM 770 O O . ASP A 1 96 ? 30.015 -8.344 -36.475 1.00 64.81 96 ASP A O 1
ATOM 774 N N . SER A 1 97 ? 27.840 -7.934 -36.768 1.00 59.81 97 SER A N 1
ATOM 775 C CA . SER A 1 97 ? 27.565 -7.847 -35.330 1.00 59.81 97 SER A CA 1
ATOM 776 C C . SER A 1 97 ? 27.723 -9.206 -34.632 1.00 59.81 97 SER A C 1
ATOM 778 O O . SER A 1 97 ? 26.825 -10.050 -34.627 1.00 59.81 97 SER A O 1
ATOM 780 N N . HIS A 1 98 ? 28.881 -9.418 -33.999 1.00 65.06 98 HIS A N 1
ATOM 781 C CA . HIS A 1 98 ? 29.009 -10.409 -32.931 1.00 65.06 98 HIS A CA 1
ATOM 782 C C . HIS A 1 98 ? 27.922 -10.140 -31.878 1.00 65.06 98 HIS A C 1
ATOM 784 O O . HIS A 1 98 ? 27.642 -8.969 -31.611 1.00 65.06 98 HIS A O 1
ATOM 790 N N . PRO A 1 99 ? 27.343 -11.171 -31.230 1.00 66.81 99 PRO A N 1
ATOM 791 C CA . PRO A 1 99 ? 26.264 -11.021 -30.251 1.00 66.81 99 PRO A CA 1
ATOM 792 C C . PRO A 1 99 ? 26.772 -10.433 -28.922 1.00 66.81 99 PRO A C 1
ATOM 794 O O . PRO A 1 99 ? 26.560 -10.979 -27.844 1.00 66.81 99 PRO A O 1
ATOM 797 N N . TRP A 1 100 ? 27.458 -9.293 -28.974 1.00 69.38 100 TRP A N 1
ATOM 798 C CA . TRP A 1 100 ? 27.924 -8.552 -27.812 1.00 69.38 100 TRP A CA 1
ATOM 799 C C . TRP A 1 100 ? 26.734 -8.036 -26.988 1.00 69.38 100 TRP A C 1
ATOM 801 O O . TRP A 1 100 ? 26.840 -7.891 -25.776 1.00 69.38 100 TRP A O 1
ATOM 811 N N . SER A 1 101 ? 25.584 -7.824 -27.640 1.00 67.50 101 SER A N 1
ATOM 812 C CA . SER A 1 101 ? 24.323 -7.391 -27.035 1.00 67.50 101 SER A CA 1
ATOM 813 C C . SER A 1 101 ? 23.714 -8.449 -26.108 1.00 67.50 101 SER A C 1
ATOM 815 O O . SER A 1 101 ? 22.957 -8.094 -25.206 1.00 67.50 101 SER A O 1
ATOM 817 N N . LEU A 1 102 ? 24.094 -9.727 -26.252 1.00 67.38 102 LEU A N 1
ATOM 818 C CA . LEU A 1 102 ? 23.659 -10.802 -25.357 1.00 67.38 102 LEU A CA 1
ATOM 819 C C . LEU A 1 102 ? 24.245 -10.658 -23.945 1.00 67.38 102 LEU A C 1
ATOM 821 O O . LEU A 1 102 ? 23.594 -11.053 -22.985 1.00 67.38 102 LEU A O 1
ATOM 825 N N . TYR A 1 103 ? 25.446 -10.088 -23.796 1.00 70.25 103 TYR A N 1
ATOM 826 C CA . TYR A 1 103 ? 26.093 -9.925 -22.488 1.00 70.25 103 TYR A CA 1
ATOM 827 C C . TYR A 1 103 ? 25.370 -8.926 -21.569 1.00 70.25 103 TYR A C 1
ATOM 829 O O . TYR A 1 103 ? 25.054 -9.309 -20.440 1.00 70.25 103 TYR A O 1
ATOM 837 N N . PRO A 1 104 ? 25.046 -7.684 -21.994 1.00 70.12 104 PRO A N 1
ATOM 838 C CA . PRO A 1 104 ? 24.219 -6.794 -21.190 1.00 70.12 104 PRO A CA 1
ATOM 839 C C . PRO A 1 104 ? 22.798 -7.341 -21.033 1.00 70.12 104 PRO A C 1
ATOM 841 O O . PRO A 1 104 ? 22.239 -7.215 -19.951 1.00 70.12 104 PRO A O 1
ATOM 844 N N . LEU A 1 105 ? 22.241 -8.028 -22.037 1.00 69.62 105 LEU A N 1
ATOM 845 C CA . LEU A 1 105 ? 20.901 -8.617 -21.946 1.00 69.62 105 LEU A CA 1
ATOM 846 C C . LEU A 1 105 ? 20.822 -9.764 -20.923 1.00 69.62 105 LEU A C 1
ATOM 848 O O . LEU A 1 105 ? 19.852 -9.842 -20.177 1.00 69.62 105 LEU A O 1
ATOM 852 N N . LEU A 1 106 ? 21.848 -10.614 -20.815 1.00 69.94 106 LEU A N 1
ATOM 853 C CA . LEU A 1 106 ? 21.926 -11.674 -19.800 1.00 69.94 106 LEU A CA 1
ATOM 854 C C . LEU A 1 106 ? 22.295 -11.132 -18.417 1.00 69.94 106 LEU A C 1
ATOM 856 O O . LEU A 1 106 ? 21.671 -11.503 -17.423 1.00 69.94 106 LEU A O 1
ATOM 860 N N . GLY A 1 107 ? 23.284 -10.236 -18.343 1.00 69.94 107 GLY A N 1
ATOM 861 C CA . GLY A 1 107 ? 23.711 -9.631 -17.082 1.00 69.94 107 GLY A CA 1
ATOM 862 C C . GLY A 1 107 ? 22.599 -8.798 -16.448 1.00 69.94 107 GLY A C 1
ATOM 863 O O . GLY A 1 107 ? 22.308 -8.936 -15.263 1.00 69.94 107 GLY A O 1
ATOM 864 N N . TRP A 1 108 ? 21.926 -7.969 -17.246 1.00 67.62 108 TRP A N 1
ATOM 865 C CA . TRP A 1 108 ? 20.840 -7.125 -16.761 1.00 67.62 108 TRP A CA 1
ATOM 866 C C . TRP A 1 108 ? 19.495 -7.850 -16.747 1.00 67.62 108 TRP A C 1
ATOM 868 O O . TRP A 1 108 ? 18.645 -7.501 -15.933 1.00 67.62 108 TRP A O 1
ATOM 878 N N . GLY A 1 109 ? 19.295 -8.867 -17.589 1.00 66.56 109 GLY A N 1
ATOM 879 C CA . GLY A 1 109 ? 18.105 -9.718 -17.559 1.00 66.56 109 GLY A CA 1
ATOM 880 C C . GLY A 1 109 ? 17.961 -10.455 -16.229 1.00 66.56 109 GLY A C 1
ATOM 881 O O . GLY A 1 109 ? 16.851 -10.563 -15.719 1.00 66.56 109 GLY A O 1
ATOM 882 N N . MET A 1 110 ? 19.074 -10.866 -15.607 1.00 66.88 110 MET A N 1
ATOM 883 C CA . MET A 1 110 ? 19.066 -11.409 -14.242 1.00 66.88 110 MET A CA 1
ATOM 884 C C . MET A 1 110 ? 18.649 -10.368 -13.194 1.00 66.88 110 MET A C 1
ATOM 886 O O . MET A 1 110 ? 17.828 -10.670 -12.333 1.00 66.88 110 MET A O 1
ATOM 890 N N . VAL A 1 111 ? 19.158 -9.135 -13.282 1.00 66.50 111 VAL A N 1
ATOM 891 C CA . VAL A 1 111 ? 18.789 -8.045 -12.358 1.00 66.50 111 VAL A CA 1
ATOM 892 C C . VAL A 1 111 ? 17.303 -7.698 -12.483 1.00 66.50 111 VAL A C 1
ATOM 894 O O . VAL A 1 111 ? 16.622 -7.548 -11.472 1.00 66.50 111 VAL A O 1
ATOM 897 N N . VAL A 1 112 ? 16.774 -7.653 -13.708 1.00 67.69 112 VAL A N 1
ATOM 898 C CA . VAL A 1 112 ? 15.344 -7.419 -13.954 1.00 67.69 112 VAL A CA 1
ATOM 899 C C . VAL A 1 112 ? 14.487 -8.605 -13.547 1.00 67.69 112 VAL A C 1
ATOM 901 O O . VAL A 1 112 ? 13.396 -8.392 -13.035 1.00 67.69 112 VAL A O 1
ATOM 904 N N . MET A 1 113 ? 14.953 -9.846 -13.704 1.00 67.44 113 MET A N 1
ATOM 905 C CA . MET A 1 113 ? 14.231 -11.004 -13.169 1.00 67.44 113 MET A CA 1
ATOM 906 C C . MET A 1 113 ? 14.112 -10.944 -11.645 1.00 67.44 113 MET A C 1
ATOM 908 O O . MET A 1 113 ? 13.048 -11.252 -11.113 1.00 67.44 113 MET A O 1
ATOM 912 N N . LEU A 1 114 ? 15.169 -10.523 -10.946 1.00 65.75 114 LEU A N 1
ATOM 913 C CA . LEU A 1 114 ? 15.145 -10.347 -9.493 1.00 65.75 114 LEU A CA 1
ATOM 914 C C . LEU A 1 114 ? 14.203 -9.209 -9.074 1.00 65.75 114 LEU A C 1
ATOM 916 O O . LEU A 1 114 ? 13.395 -9.389 -8.164 1.00 65.75 114 LEU A O 1
ATOM 920 N N . ASP A 1 115 ? 14.242 -8.075 -9.772 1.00 63.59 115 ASP A N 1
ATOM 921 C CA . ASP A 1 115 ? 13.352 -6.936 -9.516 1.00 63.59 115 ASP A CA 1
ATOM 922 C C . ASP A 1 115 ? 11.879 -7.255 -9.856 1.00 63.59 115 ASP A C 1
ATOM 924 O O . ASP A 1 115 ? 10.948 -6.909 -9.124 1.00 63.59 115 ASP A O 1
ATOM 928 N N . ALA A 1 116 ? 11.647 -8.021 -10.927 1.00 64.75 116 ALA A N 1
ATOM 929 C CA . ALA A 1 116 ? 10.336 -8.552 -11.284 1.00 64.75 116 ALA A CA 1
ATOM 930 C C . ALA A 1 116 ? 9.824 -9.538 -10.227 1.00 64.75 116 ALA A C 1
ATOM 932 O O . ALA A 1 116 ? 8.654 -9.466 -9.860 1.00 64.75 116 ALA A O 1
ATOM 933 N N . ALA A 1 117 ? 10.677 -10.426 -9.704 1.00 62.00 117 ALA A N 1
ATOM 934 C CA . ALA A 1 117 ? 10.319 -11.364 -8.638 1.00 62.00 117 ALA A CA 1
ATOM 935 C C . ALA A 1 117 ? 9.969 -10.646 -7.320 1.00 62.00 117 ALA A C 1
ATOM 937 O O . ALA A 1 117 ? 9.019 -11.043 -6.637 1.00 62.00 117 ALA A O 1
ATOM 938 N N . ALA A 1 118 ? 10.675 -9.557 -7.000 1.00 58.66 118 ALA A N 1
ATOM 939 C CA . ALA A 1 118 ? 10.339 -8.672 -5.886 1.00 58.66 118 ALA A CA 1
ATOM 940 C C . ALA A 1 118 ? 8.984 -7.971 -6.113 1.00 58.66 118 ALA A C 1
ATOM 942 O O . ALA A 1 118 ? 8.114 -7.981 -5.241 1.00 58.66 118 ALA A O 1
ATOM 943 N N . THR A 1 119 ? 8.744 -7.460 -7.326 1.00 59.66 119 THR A N 1
ATOM 944 C CA . THR A 1 119 ? 7.480 -6.801 -7.710 1.00 59.66 119 THR A CA 1
ATOM 945 C C . THR A 1 119 ? 6.284 -7.761 -7.699 1.00 59.66 119 THR A C 1
ATOM 947 O O . THR A 1 119 ? 5.181 -7.394 -7.285 1.00 59.66 119 THR A O 1
ATOM 950 N N . PHE A 1 120 ? 6.479 -9.009 -8.133 1.00 59.19 120 PHE A N 1
ATOM 951 C CA . PHE A 1 120 ? 5.434 -10.036 -8.210 1.00 59.19 120 PHE A CA 1
ATOM 952 C C . PHE A 1 120 ? 5.092 -10.687 -6.862 1.00 59.19 120 PHE A C 1
ATOM 954 O O . PHE A 1 120 ? 4.350 -11.668 -6.829 1.00 59.19 120 PHE A O 1
ATOM 961 N N . LYS A 1 121 ? 5.520 -10.090 -5.741 1.00 53.22 121 LYS A N 1
ATOM 962 C CA . LYS A 1 121 ? 5.146 -10.495 -4.375 1.00 53.22 121 LYS A CA 1
ATOM 963 C C . LYS A 1 121 ? 5.680 -11.864 -3.938 1.00 53.22 121 LYS A C 1
ATOM 965 O O . LYS A 1 121 ? 5.101 -12.466 -3.035 1.00 53.22 121 LYS A O 1
ATOM 970 N N . TRP A 1 122 ? 6.758 -12.375 -4.535 1.00 47.22 122 TRP A N 1
ATOM 971 C CA . TRP A 1 122 ? 7.321 -13.659 -4.094 1.00 47.22 122 TRP A CA 1
ATOM 972 C C . TRP A 1 122 ? 8.245 -13.517 -2.868 1.00 47.22 122 TRP A C 1
ATOM 974 O O . TRP A 1 122 ? 8.423 -14.473 -2.120 1.00 47.22 122 TRP A O 1
ATOM 984 N N . ILE A 1 123 ? 8.774 -12.315 -2.603 1.00 51.28 123 ILE A N 1
ATOM 985 C CA . ILE A 1 123 ? 9.709 -12.025 -1.501 1.00 51.28 123 ILE A CA 1
ATOM 986 C C . ILE A 1 123 ? 9.345 -10.678 -0.848 1.00 51.28 123 ILE A C 1
ATOM 988 O O . ILE A 1 123 ? 10.172 -9.791 -0.857 1.00 51.28 123 ILE A O 1
ATOM 992 N N . ASP A 1 124 ? 8.119 -10.421 -0.363 1.00 53.09 124 ASP A N 1
ATOM 993 C CA . ASP A 1 124 ? 7.895 -9.141 0.366 1.00 53.09 124 ASP A CA 1
ATOM 994 C C . ASP A 1 124 ? 6.594 -9.030 1.188 1.00 53.09 124 ASP A C 1
ATOM 996 O O . ASP A 1 124 ? 5.868 -8.040 1.118 1.00 53.09 124 ASP A O 1
ATOM 1000 N N . HIS A 1 125 ? 6.225 -10.036 1.985 1.00 52.38 125 HIS A N 1
ATOM 1001 C CA . HIS A 1 125 ? 5.180 -9.779 2.994 1.00 52.38 125 HIS A CA 1
ATOM 1002 C C . HIS A 1 125 ? 5.738 -9.047 4.233 1.00 52.38 125 HIS A C 1
ATOM 1004 O O . HIS A 1 125 ? 5.013 -8.307 4.901 1.00 52.38 125 HIS A O 1
ATOM 1010 N N . ASP A 1 126 ? 7.028 -9.229 4.536 1.00 56.91 126 ASP A N 1
ATOM 1011 C CA . ASP A 1 126 ? 7.643 -8.781 5.794 1.00 56.91 126 ASP A CA 1
ATOM 1012 C C . ASP A 1 126 ? 8.194 -7.340 5.739 1.00 56.91 126 ASP A C 1
ATOM 1014 O O . ASP A 1 126 ? 8.124 -6.602 6.729 1.00 56.91 126 ASP A O 1
ATOM 1018 N N . ASP A 1 127 ? 8.682 -6.886 4.581 1.00 62.31 127 ASP A N 1
ATOM 1019 C CA . ASP A 1 127 ? 9.264 -5.547 4.423 1.00 62.31 127 ASP A CA 1
ATOM 1020 C C . ASP A 1 127 ? 8.197 -4.446 4.288 1.00 62.31 127 ASP A C 1
ATOM 1022 O O . ASP A 1 127 ? 8.348 -3.366 4.872 1.00 62.31 127 ASP A O 1
ATOM 1026 N N . TYR A 1 128 ? 7.038 -4.749 3.689 1.00 61.59 128 TYR A N 1
ATOM 1027 C CA . TYR A 1 128 ? 5.859 -3.869 3.700 1.00 61.59 128 TYR A CA 1
ATOM 1028 C C . TYR A 1 128 ? 5.424 -3.468 5.124 1.00 61.59 128 TYR A C 1
ATOM 1030 O O . TYR A 1 128 ? 5.222 -2.284 5.428 1.00 61.59 128 TYR A O 1
ATOM 1038 N N . GLN A 1 129 ? 5.343 -4.445 6.035 1.00 61.44 129 GLN A N 1
ATOM 1039 C CA . GLN A 1 129 ? 4.990 -4.223 7.444 1.00 61.44 129 GLN A CA 1
ATOM 1040 C C . GLN A 1 129 ? 6.034 -3.337 8.147 1.00 61.44 129 GLN A C 1
ATOM 1042 O O . GLN A 1 129 ? 5.689 -2.415 8.899 1.00 61.44 129 GLN A O 1
ATOM 1047 N N . LYS A 1 130 ? 7.327 -3.568 7.880 1.00 67.69 130 LYS A N 1
ATOM 1048 C CA . LYS A 1 130 ? 8.439 -2.792 8.456 1.00 67.69 130 LYS A CA 1
ATOM 1049 C C . LYS A 1 130 ? 8.471 -1.351 7.948 1.00 67.69 130 LYS A C 1
ATOM 1051 O O . LYS A 1 130 ? 8.689 -0.433 8.748 1.00 67.69 130 LYS A O 1
ATOM 1056 N N . ALA A 1 131 ? 8.235 -1.136 6.657 1.00 66.94 131 ALA A N 1
ATOM 1057 C CA . ALA A 1 131 ? 8.229 0.186 6.042 1.00 66.94 131 ALA A CA 1
ATOM 1058 C C . ALA A 1 131 ? 7.066 1.046 6.561 1.00 66.94 131 ALA A C 1
ATOM 1060 O O . ALA A 1 131 ? 7.290 2.181 6.995 1.00 66.94 131 ALA A O 1
ATOM 1061 N N . PHE A 1 132 ? 5.857 0.477 6.648 1.00 66.44 132 PHE A N 1
ATOM 1062 C CA . PHE A 1 132 ? 4.693 1.160 7.222 1.00 66.44 132 PHE A CA 1
ATOM 1063 C C . PHE A 1 132 ? 4.920 1.531 8.697 1.00 66.44 132 PHE A C 1
ATOM 1065 O O . PHE A 1 132 ? 4.683 2.669 9.113 1.00 66.44 132 PHE A O 1
ATOM 1072 N N . LYS A 1 133 ? 5.483 0.608 9.493 1.00 71.50 133 LYS A N 1
ATOM 1073 C CA . LYS A 1 133 ? 5.783 0.840 10.917 1.00 71.50 133 LYS A CA 1
ATOM 1074 C C . LYS A 1 133 ? 6.824 1.947 11.130 1.00 71.50 133 LYS A C 1
ATOM 1076 O O . LYS A 1 133 ? 6.688 2.748 12.059 1.00 71.50 133 LYS A O 1
ATOM 1081 N N . LYS A 1 134 ? 7.853 2.025 10.275 1.00 74.31 134 LYS A N 1
ATOM 1082 C CA . LYS A 1 134 ? 8.852 3.112 10.298 1.00 74.31 134 LYS A CA 1
ATOM 1083 C C . LYS A 1 134 ? 8.238 4.455 9.899 1.00 74.31 134 LYS A C 1
ATOM 1085 O O . LYS A 1 134 ? 8.507 5.456 10.565 1.00 74.31 134 LYS A O 1
ATOM 1090 N N . TRP A 1 135 ? 7.405 4.479 8.860 1.00 70.38 135 TRP A N 1
ATOM 1091 C CA . TRP A 1 135 ? 6.744 5.697 8.392 1.00 70.38 135 TRP A CA 1
ATOM 1092 C C . TRP A 1 135 ? 5.780 6.269 9.445 1.00 70.38 135 TRP A C 1
ATOM 1094 O O . TRP A 1 135 ? 5.901 7.445 9.793 1.00 70.38 135 TRP A O 1
ATOM 1104 N N . LYS A 1 136 ? 4.950 5.421 10.078 1.00 68.31 136 LYS A N 1
ATOM 1105 C CA . LYS A 1 136 ? 4.057 5.805 11.193 1.00 68.31 136 LYS A CA 1
ATOM 1106 C C . LYS A 1 136 ? 4.826 6.445 12.358 1.00 68.31 136 LYS A C 1
ATOM 1108 O O . LYS A 1 136 ? 4.411 7.470 12.893 1.00 68.31 136 LYS A O 1
ATOM 1113 N N . LYS A 1 137 ? 5.994 5.897 12.721 1.00 72.75 137 LYS A N 1
ATOM 1114 C CA . LYS A 1 137 ? 6.869 6.476 13.762 1.00 72.75 137 LYS A CA 1
ATOM 1115 C C . LYS A 1 137 ? 7.452 7.839 13.382 1.00 72.75 137 LYS A C 1
ATOM 1117 O O . LYS A 1 137 ? 7.662 8.670 14.261 1.00 72.75 137 LYS A O 1
ATOM 1122 N N . LYS A 1 138 ? 7.777 8.057 12.105 1.00 67.00 138 LYS A N 1
ATOM 1123 C CA . LYS A 1 138 ? 8.363 9.323 11.642 1.00 67.00 138 LYS A CA 1
ATOM 1124 C C . LYS A 1 138 ? 7.315 10.434 11.582 1.00 67.00 138 LYS A C 1
ATOM 1126 O O . LYS A 1 138 ? 7.622 11.539 12.005 1.00 67.00 138 LYS A O 1
ATOM 1131 N N . HIS A 1 139 ? 6.098 10.121 11.138 1.00 61.62 139 HIS A N 1
ATOM 1132 C CA . HIS A 1 139 ? 4.991 11.079 11.116 1.00 61.62 139 HIS A CA 1
ATOM 1133 C C . HIS A 1 139 ? 4.568 11.521 12.520 1.00 61.62 139 HIS A C 1
ATOM 1135 O O . HIS A 1 139 ? 4.367 12.708 12.736 1.00 61.62 139 HIS A O 1
ATOM 1141 N N . LYS A 1 140 ? 4.544 10.599 13.493 1.00 60.97 140 LYS A N 1
ATOM 1142 C CA . LYS A 1 140 ? 4.222 10.935 14.888 1.00 60.97 140 LYS A CA 1
ATOM 1143 C C . LYS A 1 140 ? 5.194 11.954 15.502 1.00 60.97 140 LYS A C 1
ATOM 1145 O O . LYS A 1 140 ? 4.769 12.820 16.241 1.00 60.97 140 LYS A O 1
ATOM 1150 N N . ARG A 1 141 ? 6.484 11.897 15.145 1.00 63.66 141 ARG A N 1
ATOM 1151 C CA . ARG A 1 141 ? 7.515 12.830 15.646 1.00 63.66 141 ARG A CA 1
ATOM 1152 C C . ARG A 1 141 ? 7.503 14.222 15.013 1.00 63.66 141 ARG A C 1
ATOM 1154 O O . ARG A 1 141 ? 8.265 15.067 15.453 1.00 63.66 141 ARG A O 1
ATOM 1161 N N . LEU A 1 142 ? 6.752 14.425 13.934 1.00 58.19 142 LEU A N 1
ATOM 1162 C CA . LEU A 1 142 ? 6.645 15.726 13.262 1.00 58.19 142 LEU A CA 1
ATOM 1163 C C . LEU A 1 142 ? 5.394 16.499 13.701 1.00 58.19 142 LEU A C 1
ATOM 1165 O O . LEU A 1 142 ? 5.191 17.619 13.245 1.00 58.19 142 LEU A O 1
ATOM 1169 N N . GLN A 1 143 ? 4.547 15.874 14.520 1.00 50.88 143 GLN A N 1
ATOM 1170 C CA . GLN A 1 143 ? 3.266 16.408 14.971 1.00 50.88 143 GLN A CA 1
ATOM 1171 C C . GLN A 1 143 ? 3.231 16.652 16.495 1.00 50.88 143 GLN A C 1
ATOM 1173 O O . GLN A 1 143 ? 2.237 17.185 16.978 1.00 50.88 143 GLN A O 1
ATOM 1178 N N . ASP A 1 144 ? 4.308 16.277 17.201 1.00 47.25 144 ASP A N 1
ATOM 1179 C CA . ASP A 1 144 ? 4.671 16.683 18.572 1.00 47.25 144 ASP A CA 1
ATOM 1180 C C . ASP A 1 144 ? 5.703 17.823 18.491 1.00 47.25 144 ASP A C 1
ATOM 1182 O O . ASP A 1 144 ? 5.623 18.766 19.310 1.00 47.25 144 ASP A O 1
#